Protein AF-A0A2V9FVD3-F1 (afdb_monomer)

pLDDT: mean 80.99, std 15.08, range [40.91, 95.62]

Mean predicted aligned error: 12.47 Å

Foldseek 3Di:
DDDDDDDDDDDPPPDDDPVVVVVVVVVVVVVVVVVVVVVVVVQDDPCPPPVVVVVVVLVVCCVPPCVQCNNVSCGDPRGHRPVDCDDPQDRGPVSVLCCQQCPDPPGPTHRNHCVPPDDD

Sequence (120 aa):
MLSAKNVRLSDPLKQPRPWAGAFFTCTLLLMIGVFAASLQAQNKNPLAGDPRAAKLGEFEFRANCAFCHGLGARGGGRGPDLTRAKKRHGSTDPDLFRTINEGVPGTAMPPNGATQQGVG

Solvent-accessible surface area (backbone atoms only — not comparable to full-atom values): 7510 Å² total; per-residue (Å²): 140,83,85,81,78,85,78,81,83,78,78,84,85,80,70,80,63,77,62,62,60,55,53,56,52,51,53,51,52,51,51,54,51,55,51,55,55,55,60,56,59,71,59,53,65,90,60,69,90,40,69,65,56,53,54,52,49,50,54,51,37,56,76,74,42,18,88,38,18,28,88,81,32,66,20,57,101,74,25,68,52,66,77,49,82,78,51,97,72,50,68,47,62,54,34,47,51,47,41,42,39,64,18,43,88,97,55,94,46,63,56,67,38,69,88,81,60,88,78,130

Secondary structure (DSSP, 8-state):
-----------TT-PPPHHHHHHHHHHHHHHHHHHHHHHHHTTS-TTTT-HHHHHHHHHHIIIIIHHHH-TTS---SSS--SSSS--TT--SHHHHHHHHHH--TTSS-----TTSS---

Radius of gyration: 30.61 Å; Cα contacts (8 Å, |Δi|>4): 77; chains: 1; bounding box: 39×44×103 Å

Nearest PDB structures (foldseek):
  7c90-assembly1_D  TM=8.606E-01  e=4.777E-03  Methylophaga aminisulfidivorans MP
  6xkw-assembly1_p  TM=5.952E-01  e=1.112E-02  Rhodobacter capsulatus SB 1003
  3mk7-assembly3_I  TM=6.031E-01  e=6.869E-02  Stutzerimonas stutzeri
  8smr-assembly1_G  TM=5.610E-01  e=1.404E-01  Pseudomonas aeruginosa

Structure (mmCIF, N/CA/C/O backbone):
data_AF-A0A2V9FVD3-F1
#
_entry.id   AF-A0A2V9FVD3-F1
#
loop_
_atom_site.group_PDB
_atom_site.id
_atom_site.type_symbol
_atom_site.label_atom_id
_atom_site.label_alt_id
_atom_site.label_comp_id
_atom_site.label_asym_id
_atom_site.label_entity_id
_atom_site.label_seq_id
_atom_site.pdbx_PDB_ins_code
_atom_site.Cartn_x
_atom_site.Cartn_y
_atom_site.Cartn_z
_atom_site.occupancy
_atom_site.B_iso_or_equiv
_atom_site.auth_seq_id
_atom_site.auth_comp_id
_atom_site.auth_asym_id
_atom_site.auth_atom_id
_atom_site.pdbx_PDB_model_num
ATOM 1 N N . MET A 1 1 ? -20.922 31.259 89.367 1.00 42.97 1 MET A N 1
ATOM 2 C CA . MET A 1 1 ? -19.944 31.111 88.268 1.00 42.97 1 MET A CA 1
ATOM 3 C C . MET A 1 1 ? -20.256 29.819 87.513 1.00 42.97 1 MET A C 1
ATOM 5 O O . MET A 1 1 ? -19.743 28.775 87.888 1.00 42.97 1 MET A O 1
ATOM 9 N N . LEU A 1 2 ? -21.156 29.849 86.520 1.00 47.03 2 LEU A N 1
ATOM 10 C CA . LEU A 1 2 ? -21.403 28.695 85.643 1.00 47.03 2 LEU A CA 1
ATOM 11 C C . LEU A 1 2 ? -20.650 28.899 84.327 1.00 47.03 2 LEU A C 1
ATOM 13 O O . LEU A 1 2 ? -20.864 29.879 83.620 1.00 47.03 2 LEU A O 1
ATOM 17 N N . SER A 1 3 ? -19.743 27.967 84.047 1.00 58.34 3 SER A N 1
ATOM 18 C CA . SER A 1 3 ? -18.949 27.885 82.826 1.00 58.34 3 SER A CA 1
ATOM 19 C C . SER A 1 3 ? -19.847 27.463 81.660 1.00 58.34 3 SER A C 1
ATOM 21 O O . SER A 1 3 ? -20.317 26.325 81.601 1.00 58.34 3 SER A O 1
ATOM 23 N N . ALA A 1 4 ? -20.111 28.401 80.749 1.00 56.56 4 ALA A N 1
ATOM 24 C CA . ALA A 1 4 ? -20.788 28.137 79.489 1.00 56.56 4 ALA A CA 1
ATOM 25 C C . ALA A 1 4 ? -19.883 27.266 78.604 1.00 56.56 4 ALA A C 1
ATOM 27 O O . ALA A 1 4 ? -18.842 27.708 78.118 1.00 56.56 4 ALA A O 1
ATOM 28 N N . LYS A 1 5 ? -20.265 26.001 78.412 1.00 59.50 5 LYS A N 1
ATOM 29 C CA . LYS A 1 5 ? -19.615 25.111 77.449 1.00 59.50 5 LYS A CA 1
ATOM 30 C C . LYS A 1 5 ? -20.082 25.483 76.041 1.00 59.50 5 LYS A C 1
ATOM 32 O O . LYS A 1 5 ? -21.248 25.306 75.704 1.00 59.50 5 LYS A O 1
ATOM 37 N N . ASN A 1 6 ? -19.145 25.981 75.237 1.00 60.06 6 ASN A N 1
ATOM 38 C CA . ASN A 1 6 ? -19.278 26.202 73.799 1.00 60.06 6 ASN A CA 1
ATOM 39 C C . ASN A 1 6 ? -19.757 24.931 73.080 1.00 60.06 6 ASN A C 1
ATOM 41 O O . ASN A 1 6 ? -18.983 23.990 72.892 1.00 60.06 6 ASN A O 1
ATOM 45 N N . VAL A 1 7 ? -21.001 24.935 72.609 1.00 61.66 7 VAL A N 1
ATOM 46 C CA . VAL A 1 7 ? -21.499 23.963 71.631 1.00 61.66 7 VAL A CA 1
ATOM 47 C C . VAL A 1 7 ? -21.116 24.478 70.245 1.00 61.66 7 VAL A C 1
ATOM 49 O O . VAL A 1 7 ? -21.688 25.449 69.756 1.00 61.66 7 VAL A O 1
ATOM 52 N N . ARG A 1 8 ? -20.109 23.863 69.612 1.00 62.81 8 ARG A N 1
ATOM 53 C CA . ARG A 1 8 ? -19.829 24.090 68.187 1.00 62.81 8 ARG A CA 1
ATOM 54 C C . ARG A 1 8 ? -20.896 23.360 67.374 1.00 62.81 8 ARG A C 1
ATOM 56 O O . ARG A 1 8 ? -20.906 22.133 67.343 1.00 62.81 8 ARG A O 1
ATOM 63 N N . LEU A 1 9 ? -21.777 24.115 66.727 1.00 61.06 9 LEU A N 1
ATOM 64 C CA . LEU A 1 9 ? -22.683 23.611 65.699 1.00 61.06 9 LEU A CA 1
ATOM 65 C C . LEU A 1 9 ? -21.853 23.317 64.443 1.00 61.06 9 LEU A C 1
ATOM 67 O O . LEU A 1 9 ? -21.320 24.230 63.819 1.00 61.06 9 LEU A O 1
ATOM 71 N N . SER A 1 10 ? -21.681 22.043 64.101 1.00 61.34 10 SER A N 1
ATOM 72 C CA . SER A 1 10 ? -21.133 21.636 62.806 1.00 61.34 10 SER A CA 1
ATOM 73 C C . SER A 1 10 ? -22.252 21.627 61.765 1.00 61.34 10 SER A C 1
ATOM 75 O O . SER A 1 10 ? -23.166 20.809 61.863 1.00 61.34 10 SER A O 1
ATOM 77 N N . ASP A 1 11 ? -22.170 22.529 60.785 1.00 63.44 11 ASP A N 1
ATOM 78 C CA . ASP A 1 11 ? -23.121 22.655 59.676 1.00 63.44 11 ASP A CA 1
ATOM 79 C C . ASP A 1 11 ? -23.200 21.364 58.832 1.00 63.44 11 ASP A C 1
ATOM 81 O O . ASP A 1 11 ? -22.202 20.947 58.234 1.00 63.44 11 ASP A O 1
ATOM 85 N N . PRO A 1 12 ? -24.379 20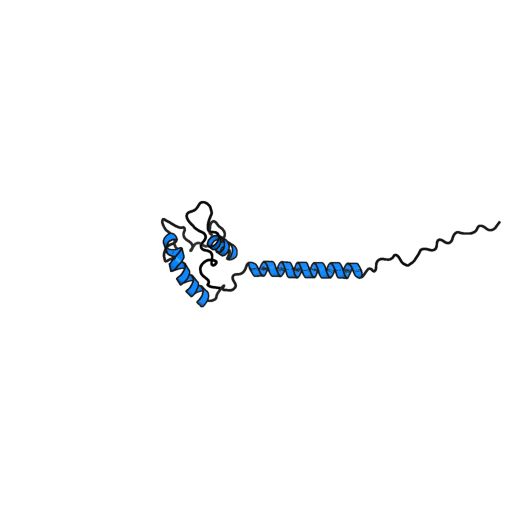.728 58.704 1.00 59.84 12 PRO A N 1
ATOM 86 C CA . PRO A 1 12 ? -24.523 19.444 58.015 1.00 59.84 12 PRO A CA 1
ATOM 87 C C . PRO A 1 12 ? -24.495 19.543 56.479 1.00 59.84 12 PRO A C 1
ATOM 89 O O . PRO A 1 12 ? -24.494 18.514 55.805 1.00 59.84 12 PRO A O 1
ATOM 92 N N . LEU A 1 13 ? -24.439 20.744 55.897 1.00 64.19 13 LEU A N 1
ATOM 93 C CA . LEU A 1 13 ? -24.699 20.970 54.467 1.00 64.19 13 LEU A CA 1
ATOM 94 C C . LEU A 1 13 ? -23.474 20.880 53.535 1.00 64.19 13 LEU A C 1
ATOM 96 O O . LEU A 1 13 ? -23.611 21.140 52.342 1.00 64.19 13 LEU A O 1
ATOM 100 N N . LYS A 1 14 ? -22.289 20.482 54.019 1.00 60.53 14 LYS A N 1
ATOM 101 C CA . LYS A 1 14 ? -21.053 20.429 53.203 1.00 60.53 14 LYS A CA 1
ATOM 102 C C . LYS A 1 14 ? -20.487 19.020 52.979 1.00 60.53 14 LYS A C 1
ATOM 104 O O . LYS A 1 14 ? -19.277 18.857 52.856 1.00 60.53 14 LYS A O 1
ATOM 109 N N . GLN A 1 15 ? -21.343 18.001 52.912 1.00 63.56 15 GLN A N 1
ATOM 110 C CA . GLN A 1 15 ? -20.927 16.639 52.545 1.00 63.56 15 GLN A CA 1
ATOM 111 C C . GLN A 1 15 ? -21.080 16.458 51.016 1.00 63.56 15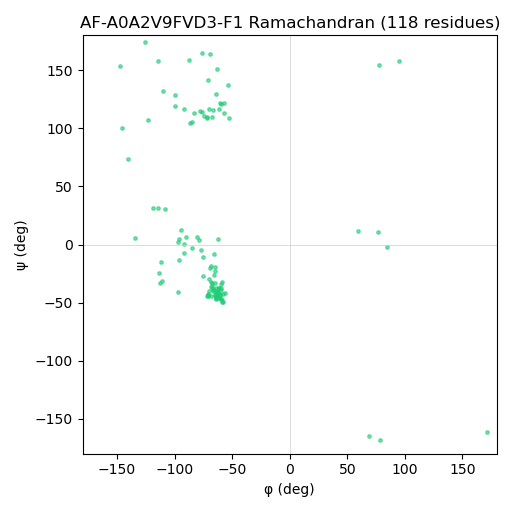 GLN A C 1
ATOM 113 O O . GLN A 1 15 ? -22.211 16.540 50.523 1.00 63.56 15 GLN A O 1
ATOM 118 N N . PRO A 1 16 ? -20.010 16.218 50.229 1.00 63.12 16 PRO A N 1
ATOM 119 C CA . PRO A 1 16 ? -20.163 15.856 48.823 1.00 63.12 16 PRO A CA 1
ATOM 120 C C . PRO A 1 16 ? -20.884 14.508 48.723 1.00 63.12 16 PRO A C 1
ATOM 122 O O . PRO A 1 16 ? -20.528 13.532 49.380 1.00 63.12 16 PRO A O 1
ATOM 125 N N . ARG A 1 17 ? -21.934 14.462 47.903 1.00 68.00 17 ARG A N 1
ATOM 126 C CA . ARG A 1 17 ? -22.750 13.267 47.681 1.00 68.00 17 ARG A CA 1
ATOM 127 C C . ARG A 1 17 ? -21.873 12.149 47.086 1.00 68.00 17 ARG A C 1
ATOM 129 O O . ARG A 1 17 ? -21.410 12.320 45.959 1.00 68.00 17 ARG A O 1
ATOM 136 N N . PRO A 1 18 ? -21.666 11.006 47.770 1.00 60.69 18 PRO A N 1
ATOM 137 C CA . PRO A 1 18 ? -20.682 9.992 47.360 1.00 60.69 18 PRO A CA 1
ATOM 138 C C . PRO A 1 18 ? -21.012 9.333 46.012 1.00 60.69 18 PRO A C 1
ATOM 140 O O . PRO A 1 18 ? -20.134 8.792 45.348 1.00 60.69 18 PRO A O 1
ATOM 143 N N . TRP A 1 19 ? -22.267 9.424 45.568 1.00 60.41 19 TRP A N 1
ATOM 144 C CA . TRP A 1 19 ? -22.710 8.906 44.278 1.00 60.41 19 TRP A CA 1
ATOM 145 C C . TRP A 1 19 ? -22.279 9.773 43.091 1.00 60.41 19 TRP A C 1
ATOM 147 O O . TRP A 1 19 ? -22.062 9.232 42.013 1.00 60.41 19 TRP A O 1
ATOM 157 N N . ALA A 1 20 ? -22.078 11.085 43.265 1.00 63.50 20 ALA A N 1
ATOM 158 C CA . ALA A 1 20 ? -21.703 11.972 42.161 1.00 63.50 20 ALA A CA 1
ATOM 159 C C . ALA A 1 20 ? -20.350 11.581 41.535 1.00 63.50 20 ALA A C 1
ATOM 161 O O . ALA A 1 20 ? -20.215 11.595 40.316 1.00 63.50 20 ALA A O 1
ATOM 162 N N . GLY A 1 21 ? -19.378 11.145 42.346 1.00 66.62 21 GLY A N 1
ATOM 163 C CA . GLY A 1 21 ? -18.085 10.658 41.853 1.00 66.62 21 GLY A CA 1
ATOM 164 C C . GLY A 1 21 ? -18.192 9.355 41.054 1.00 66.62 21 GLY A C 1
ATOM 165 O O . GLY A 1 21 ? -17.535 9.219 40.028 1.00 66.62 21 GLY A O 1
ATOM 166 N N . ALA A 1 22 ? -19.067 8.434 41.472 1.00 72.12 22 ALA A N 1
ATOM 167 C CA . ALA A 1 22 ? -19.264 7.145 40.805 1.00 72.12 22 ALA A CA 1
ATOM 168 C C . ALA A 1 22 ? -19.898 7.283 39.408 1.00 72.12 22 ALA A C 1
ATOM 170 O O . ALA A 1 22 ? -19.574 6.521 38.500 1.00 72.12 22 ALA A O 1
ATOM 171 N N . PHE A 1 23 ? -20.769 8.278 39.207 1.00 78.25 23 PHE A N 1
ATOM 172 C CA . PHE A 1 23 ? -21.339 8.556 37.886 1.00 78.25 23 PHE A CA 1
ATOM 173 C C . PHE A 1 23 ? -20.289 9.087 36.909 1.00 78.25 23 PHE A C 1
ATOM 175 O O . PHE A 1 23 ? -20.226 8.609 35.780 1.00 78.25 23 PHE A O 1
ATOM 182 N N . PHE A 1 24 ? -19.437 10.023 37.336 1.00 79.56 24 PHE A N 1
ATOM 183 C CA . PHE A 1 24 ? -18.375 10.565 36.481 1.00 79.56 24 PHE A CA 1
ATOM 184 C C . PHE A 1 24 ? -17.296 9.533 36.141 1.00 79.56 24 PHE A C 1
ATOM 186 O O . PHE A 1 24 ? -16.782 9.525 35.024 1.00 79.56 24 PHE A O 1
ATOM 193 N N . THR A 1 25 ? -16.958 8.638 37.069 1.00 83.88 25 THR A N 1
ATOM 194 C CA . THR A 1 25 ? -15.985 7.576 36.789 1.00 83.88 25 THR A CA 1
ATOM 195 C C . THR A 1 25 ? -16.557 6.521 35.845 1.00 83.88 25 THR A C 1
ATOM 197 O O . THR A 1 25 ? -15.880 6.143 34.892 1.00 83.88 25 THR A O 1
ATOM 200 N N . CYS A 1 26 ? -17.810 6.093 36.032 1.00 85.12 26 CYS A N 1
ATOM 201 C CA . CYS A 1 26 ? -18.458 5.148 35.119 1.00 85.12 26 CYS A CA 1
ATOM 202 C C . CYS A 1 26 ? -18.626 5.710 33.704 1.00 85.12 26 CYS A C 1
ATOM 204 O O . CYS A 1 26 ? -18.364 4.994 32.739 1.00 85.12 26 CYS A O 1
ATOM 206 N N . THR A 1 27 ? -19.036 6.973 33.552 1.00 86.94 27 THR A N 1
ATOM 207 C CA . THR A 1 27 ? -19.195 7.582 32.221 1.00 86.94 27 THR A CA 1
ATOM 208 C C . THR A 1 27 ? -17.856 7.743 31.511 1.00 86.94 27 THR A C 1
ATOM 210 O O . THR A 1 27 ? -17.765 7.443 30.322 1.00 86.94 27 THR A O 1
ATOM 213 N N . LEU A 1 28 ? -16.800 8.134 32.231 1.00 89.44 28 LEU A N 1
ATOM 214 C CA . LEU A 1 28 ? -15.453 8.222 31.671 1.00 89.44 28 LEU A CA 1
ATOM 215 C C . LEU A 1 28 ? -14.929 6.847 31.228 1.00 89.44 28 LEU A C 1
ATOM 217 O O . LEU A 1 28 ? -14.399 6.724 30.126 1.00 89.44 28 LEU A O 1
ATOM 221 N N . LEU A 1 29 ? -15.121 5.802 32.039 1.00 88.62 29 LEU A N 1
ATOM 222 C CA . LEU A 1 29 ? -14.728 4.433 31.683 1.00 88.62 29 LEU A CA 1
ATOM 223 C C . LEU A 1 29 ? -15.501 3.907 30.465 1.00 88.62 29 LEU A C 1
ATOM 225 O O . LEU A 1 29 ? -14.902 3.296 29.581 1.00 88.62 29 LEU A O 1
ATOM 229 N N . LEU A 1 30 ? -16.804 4.194 30.378 1.00 88.69 30 LEU A N 1
ATOM 230 C CA . LEU A 1 30 ? -17.621 3.876 29.203 1.00 88.69 30 LEU A CA 1
ATOM 231 C C . LEU A 1 30 ? -17.101 4.580 27.944 1.00 88.69 30 LEU A C 1
ATOM 233 O O . LEU A 1 30 ? -16.941 3.934 26.910 1.00 88.69 30 LEU A O 1
ATOM 237 N N . MET A 1 31 ? -16.777 5.872 28.033 1.00 87.88 31 MET A N 1
ATOM 238 C CA . MET A 1 31 ? -16.231 6.635 26.904 1.00 87.88 31 MET A CA 1
ATOM 239 C C . MET A 1 31 ? -14.866 6.107 26.450 1.00 87.88 31 MET A C 1
ATOM 241 O O . MET A 1 31 ? -14.640 5.959 25.250 1.00 87.88 31 MET A O 1
ATOM 245 N N . ILE A 1 32 ? -13.977 5.754 27.384 1.00 88.81 32 ILE A N 1
ATOM 246 C CA . ILE A 1 32 ? -12.680 5.136 27.063 1.00 88.81 32 ILE A CA 1
ATOM 247 C C . ILE A 1 32 ? -12.884 3.782 26.368 1.00 88.81 32 ILE A C 1
ATOM 249 O O . ILE A 1 32 ? -12.215 3.499 25.373 1.00 88.81 32 ILE A O 1
ATOM 253 N N . GLY A 1 33 ? -13.828 2.964 26.843 1.00 86.31 33 GLY A N 1
ATOM 254 C CA . GLY A 1 33 ? -14.158 1.676 26.226 1.00 86.31 33 GLY A CA 1
ATOM 255 C C . GLY A 1 33 ? -14.673 1.815 24.790 1.00 86.31 33 GLY A C 1
ATOM 256 O O . GLY A 1 33 ? -14.190 1.124 23.891 1.00 86.31 33 GLY A O 1
ATOM 257 N N . VAL A 1 34 ? -15.600 2.748 24.549 1.00 84.31 34 VAL A N 1
ATOM 258 C CA . VAL A 1 34 ? -16.132 3.039 23.204 1.00 84.31 34 VAL A CA 1
ATOM 259 C C . VAL A 1 34 ? -15.035 3.571 22.274 1.00 84.31 34 VAL A C 1
ATOM 261 O O . VAL A 1 34 ? -14.946 3.160 21.112 1.00 84.31 34 VAL A O 1
ATOM 264 N N . PHE A 1 35 ? -14.161 4.443 22.781 1.00 82.62 35 PHE A N 1
ATOM 265 C CA . PHE A 1 35 ? -13.046 4.983 22.008 1.00 82.62 35 PHE A CA 1
ATOM 266 C C . PHE A 1 35 ? -12.052 3.884 21.602 1.00 82.62 35 PHE A C 1
ATOM 268 O O . PHE A 1 35 ? -11.711 3.766 20.426 1.00 82.62 35 PHE A O 1
ATOM 275 N N . ALA A 1 36 ? -11.655 3.013 22.534 1.00 78.56 36 ALA A N 1
ATOM 276 C CA . ALA A 1 36 ? -10.737 1.909 22.254 1.00 78.56 36 ALA A CA 1
ATOM 277 C C . ALA A 1 36 ? -11.289 0.930 21.198 1.00 78.56 36 ALA A C 1
ATOM 279 O O . ALA A 1 36 ? -10.563 0.543 20.279 1.00 78.56 36 ALA A O 1
ATOM 280 N N . ALA A 1 37 ? -12.578 0.576 21.275 1.00 74.19 37 ALA A N 1
ATOM 281 C CA . ALA A 1 37 ? -13.234 -0.270 20.274 1.00 74.19 37 ALA A CA 1
ATOM 282 C C . ALA A 1 37 ? -13.229 0.369 18.871 1.00 74.19 37 ALA A C 1
ATOM 284 O O . ALA A 1 37 ? -13.007 -0.316 17.870 1.00 74.19 37 ALA A O 1
ATOM 285 N N . SER A 1 38 ? -13.406 1.690 18.800 1.00 73.25 38 SER A N 1
ATOM 286 C CA . SER A 1 38 ? -13.407 2.435 17.536 1.00 73.25 38 SER A CA 1
ATOM 287 C C . SER A 1 38 ? -12.032 2.432 16.857 1.00 73.25 38 SER A C 1
ATOM 289 O O . SER A 1 38 ? -11.960 2.261 15.641 1.00 73.25 38 SER A O 1
ATOM 291 N N . LEU A 1 39 ? -10.933 2.531 17.621 1.00 70.81 39 LEU A N 1
ATOM 292 C CA . LEU A 1 39 ? -9.575 2.417 17.066 1.00 70.81 39 LEU A CA 1
ATOM 293 C C . LEU A 1 39 ? -9.301 1.026 16.479 1.00 70.81 39 LEU A C 1
ATOM 295 O O . LEU A 1 39 ? -8.633 0.910 15.453 1.00 70.81 39 LEU A O 1
ATOM 299 N N . GLN A 1 40 ? -9.812 -0.039 17.102 1.00 66.62 40 GLN A N 1
ATOM 300 C CA . GLN A 1 40 ? -9.605 -1.397 16.590 1.00 66.62 40 GLN A CA 1
ATOM 301 C C . GLN A 1 40 ? -10.338 -1.655 15.271 1.00 66.62 40 GLN A C 1
ATOM 303 O O . GLN A 1 40 ? -9.836 -2.416 14.442 1.00 66.62 40 GLN A O 1
ATOM 308 N N . ALA A 1 41 ? -11.494 -1.021 15.059 1.00 63.34 41 ALA A N 1
ATOM 309 C CA . ALA A 1 41 ? -12.253 -1.158 13.820 1.00 63.34 41 ALA A CA 1
ATOM 310 C C . ALA A 1 41 ? -11.499 -0.594 12.600 1.00 63.34 41 ALA A C 1
ATOM 312 O O . ALA A 1 41 ? -11.592 -1.168 11.520 1.00 63.34 41 ALA A O 1
ATOM 313 N N . GLN A 1 42 ? -10.698 0.464 12.773 1.00 65.25 42 GLN A N 1
ATOM 314 C CA . GLN A 1 42 ? -9.934 1.092 11.682 1.00 65.25 42 GLN A CA 1
ATOM 315 C C . GLN A 1 42 ? -8.783 0.219 11.150 1.00 65.25 42 GLN A C 1
ATOM 317 O O . GLN A 1 42 ? -8.304 0.434 10.042 1.00 65.25 42 GLN A O 1
ATOM 322 N N . ASN A 1 43 ? -8.326 -0.769 11.925 1.00 73.31 43 ASN A N 1
ATOM 323 C CA . ASN A 1 43 ? -7.149 -1.571 11.579 1.00 73.31 43 ASN A CA 1
ATOM 324 C C . ASN A 1 43 ? -7.466 -2.849 10.790 1.00 73.31 43 ASN A C 1
ATOM 326 O O . ASN A 1 43 ? -6.555 -3.622 10.488 1.00 73.31 43 ASN A O 1
ATOM 330 N N . LYS A 1 44 ? -8.740 -3.107 10.482 1.00 82.50 44 LYS A N 1
ATOM 331 C CA . LYS A 1 44 ? -9.166 -4.292 9.734 1.00 82.50 44 LYS A CA 1
ATOM 332 C C . LYS A 1 44 ? -9.644 -3.887 8.349 1.00 82.50 44 LYS A C 1
ATOM 334 O O . LYS A 1 44 ? -10.474 -2.994 8.226 1.00 82.50 44 LYS A O 1
ATOM 339 N N . ASN A 1 45 ? -9.171 -4.585 7.320 1.00 87.88 45 ASN A N 1
ATOM 340 C CA . ASN A 1 45 ? -9.717 -4.446 5.978 1.00 87.88 45 ASN A CA 1
ATOM 341 C C . ASN A 1 45 ? -11.163 -4.989 5.950 1.00 87.88 45 ASN A C 1
ATOM 343 O O . ASN A 1 45 ? -11.355 -6.191 6.152 1.00 87.88 45 ASN A O 1
ATOM 347 N N . PRO A 1 46 ? -12.182 -4.149 5.688 1.00 88.31 46 PRO A N 1
ATOM 348 C CA . PRO A 1 46 ? -13.579 -4.586 5.661 1.00 88.31 46 PRO A CA 1
ATOM 349 C C . PRO A 1 46 ? -13.891 -5.520 4.483 1.00 88.31 46 PRO A C 1
ATOM 351 O O . PRO A 1 46 ? -14.886 -6.235 4.518 1.00 88.31 46 PRO A O 1
ATOM 354 N N . LEU A 1 47 ? -13.037 -5.532 3.456 1.00 90.38 47 LEU A N 1
ATOM 355 C CA . LEU A 1 47 ? -13.149 -6.385 2.272 1.00 90.38 47 LEU A CA 1
ATOM 356 C C . LEU A 1 47 ? -12.310 -7.666 2.390 1.00 90.38 47 LEU A C 1
ATOM 358 O O . LEU A 1 47 ? -12.208 -8.433 1.429 1.00 90.38 47 LEU A O 1
ATOM 362 N N . ALA A 1 48 ? -11.680 -7.905 3.546 1.00 89.50 48 ALA A N 1
ATOM 363 C CA . ALA A 1 48 ? -10.878 -9.098 3.766 1.00 89.50 48 ALA A CA 1
ATOM 364 C C . ALA A 1 48 ? -11.721 -10.363 3.538 1.00 89.50 48 ALA A C 1
ATOM 366 O O . ALA A 1 48 ? -12.739 -10.581 4.191 1.00 89.50 48 ALA A O 1
ATOM 367 N N . GLY A 1 49 ? -11.271 -11.210 2.611 1.00 91.81 49 GLY A N 1
ATOM 368 C CA . GLY A 1 49 ? -11.940 -12.466 2.275 1.00 91.81 49 GLY A CA 1
ATOM 369 C C . GLY A 1 49 ? -13.075 -12.363 1.250 1.00 91.81 49 GLY A C 1
ATOM 370 O O . GLY A 1 49 ? -13.594 -13.411 0.872 1.00 91.81 49 GLY A O 1
ATOM 371 N N . ASP A 1 50 ? -13.445 -11.175 0.747 1.00 95.62 50 ASP A N 1
ATOM 372 C CA . ASP A 1 50 ? -14.413 -11.074 -0.359 1.00 95.62 50 ASP A CA 1
ATOM 373 C C . ASP A 1 50 ? -13.722 -11.403 -1.704 1.00 95.62 50 ASP A C 1
ATOM 375 O O . ASP A 1 50 ? -12.853 -10.649 -2.161 1.00 95.62 50 ASP A O 1
ATOM 379 N N . PRO A 1 51 ? -14.100 -12.499 -2.394 1.00 95.19 51 PRO A N 1
ATOM 380 C CA . PRO A 1 51 ? -13.488 -12.878 -3.666 1.00 95.19 51 PRO A CA 1
ATOM 381 C C . PRO A 1 51 ? -13.758 -11.871 -4.795 1.00 95.19 51 PRO A C 1
ATOM 383 O O . PRO A 1 51 ? -12.962 -11.769 -5.729 1.00 95.19 51 PRO A O 1
ATOM 386 N N . ARG A 1 52 ? -14.856 -11.108 -4.734 1.00 94.88 52 ARG A N 1
ATOM 387 C CA . ARG A 1 52 ? -15.152 -10.054 -5.717 1.00 94.88 52 ARG A CA 1
ATOM 388 C C . ARG A 1 52 ? -14.210 -8.873 -5.533 1.00 94.88 52 ARG A C 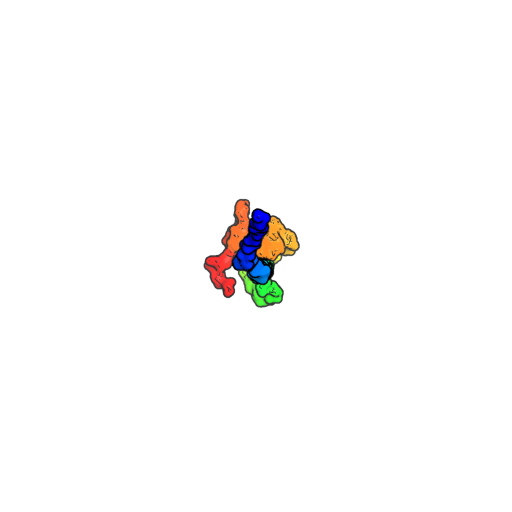1
ATOM 390 O O . ARG A 1 52 ? -13.667 -8.386 -6.522 1.00 94.88 52 ARG A O 1
ATOM 397 N N . ALA A 1 53 ? -13.969 -8.471 -4.284 1.00 92.69 53 ALA A N 1
ATOM 398 C CA . ALA A 1 53 ? -12.992 -7.435 -3.964 1.00 92.69 53 ALA A CA 1
ATOM 399 C C . ALA A 1 53 ? -11.578 -7.861 -4.383 1.00 92.69 53 ALA A C 1
ATOM 401 O O . ALA A 1 53 ? -10.860 -7.077 -4.996 1.00 92.69 53 ALA A O 1
ATOM 402 N N . ALA A 1 54 ? -11.206 -9.125 -4.150 1.00 93.12 54 ALA A N 1
ATOM 403 C CA . ALA A 1 54 ? -9.926 -9.664 -4.609 1.00 93.12 54 ALA A CA 1
ATOM 404 C C . ALA A 1 54 ? -9.785 -9.612 -6.142 1.00 93.12 54 ALA A C 1
ATOM 406 O O . ALA A 1 54 ? -8.746 -9.196 -6.650 1.00 93.12 54 ALA A O 1
ATOM 407 N N . LYS A 1 55 ? -10.839 -9.972 -6.887 1.00 94.69 55 LYS A N 1
ATOM 408 C CA . LYS A 1 55 ? -10.841 -9.915 -8.358 1.00 94.69 55 LYS A CA 1
ATOM 409 C C . LYS A 1 55 ? -10.733 -8.484 -8.893 1.00 94.69 55 LYS A C 1
ATOM 411 O O . LYS A 1 55 ? -10.021 -8.251 -9.867 1.00 94.69 55 LYS A O 1
ATOM 416 N N . LEU A 1 56 ? -11.417 -7.527 -8.265 1.00 93.00 56 LEU A N 1
ATOM 417 C CA . LEU A 1 56 ? -11.282 -6.110 -8.610 1.00 93.00 56 LEU A CA 1
ATOM 418 C C . LEU A 1 56 ? -9.867 -5.600 -8.297 1.00 93.00 56 LEU A C 1
ATOM 420 O O . LEU A 1 56 ? -9.249 -4.950 -9.135 1.00 93.00 56 LEU A O 1
ATOM 424 N N . GLY A 1 57 ? -9.324 -5.973 -7.136 1.00 91.69 57 GLY A N 1
ATOM 425 C CA . GLY A 1 57 ? -7.949 -5.662 -6.750 1.00 91.69 57 GLY A CA 1
ATOM 426 C C . GLY A 1 57 ? -6.906 -6.235 -7.713 1.00 91.69 57 GLY A C 1
ATOM 427 O O . GLY A 1 57 ? -5.893 -5.588 -7.961 1.00 91.69 57 GLY A O 1
ATOM 428 N N . GLU A 1 58 ? -7.149 -7.405 -8.313 1.00 94.00 58 GLU A N 1
ATOM 429 C CA . GLU A 1 58 ? -6.278 -7.959 -9.359 1.00 94.00 58 GLU A CA 1
ATOM 430 C C . GLU A 1 58 ? -6.263 -7.077 -10.616 1.00 94.00 58 GLU A C 1
ATOM 432 O O . GLU A 1 58 ? -5.192 -6.794 -11.158 1.00 94.00 58 GLU A O 1
ATOM 437 N N . PHE A 1 59 ? -7.433 -6.627 -11.081 1.00 92.62 59 PHE A N 1
ATOM 438 C CA . PHE A 1 59 ? -7.527 -5.719 -12.227 1.00 92.62 59 PHE A CA 1
ATOM 439 C C . PHE A 1 59 ? -6.764 -4.417 -11.959 1.00 92.62 59 PHE A C 1
ATOM 441 O O . PHE A 1 59 ? -5.920 -4.016 -12.761 1.00 92.62 59 PHE A O 1
ATOM 448 N N . GLU A 1 60 ? -6.998 -3.826 -10.790 1.00 91.19 60 GLU A N 1
ATOM 449 C CA . GLU A 1 60 ? -6.355 -2.589 -10.354 1.00 91.19 60 GLU A CA 1
ATOM 450 C C . GLU A 1 60 ? -4.832 -2.741 -10.248 1.00 91.19 60 GLU A C 1
ATOM 452 O O . GLU A 1 60 ? -4.060 -1.936 -10.774 1.00 91.19 60 GLU A O 1
ATOM 457 N N . PHE A 1 61 ? -4.376 -3.845 -9.653 1.00 93.56 61 PHE A N 1
ATOM 458 C CA . PHE A 1 61 ? -2.960 -4.173 -9.568 1.00 93.56 61 PHE A CA 1
ATOM 459 C C . PHE A 1 61 ? -2.315 -4.260 -10.955 1.00 93.56 61 PHE A C 1
ATOM 461 O O . PHE A 1 61 ? -1.207 -3.759 -11.168 1.00 93.56 61 PHE A O 1
ATOM 468 N N . ARG A 1 62 ? -2.995 -4.886 -11.919 1.00 92.62 62 ARG A N 1
ATOM 469 C CA . ARG A 1 62 ? -2.478 -5.026 -13.285 1.00 92.62 62 ARG A CA 1
ATOM 470 C C . ARG A 1 62 ? -2.408 -3.692 -14.021 1.00 92.62 62 ARG A C 1
ATOM 472 O O . ARG A 1 62 ? -1.459 -3.503 -14.777 1.00 92.62 62 ARG A O 1
ATOM 479 N N . ALA A 1 63 ? -3.366 -2.798 -13.793 1.00 90.12 63 ALA A N 1
ATOM 480 C CA . ALA A 1 63 ? -3.396 -1.478 -14.412 1.00 90.12 63 ALA A CA 1
ATOM 481 C C . ALA A 1 63 ? -2.313 -0.546 -13.846 1.00 90.12 63 ALA A C 1
ATOM 483 O O . ALA A 1 63 ? -1.610 0.108 -14.614 1.00 90.12 63 ALA A O 1
ATOM 484 N N . ASN A 1 64 ? -2.135 -0.534 -12.521 1.00 89.62 64 ASN A N 1
ATOM 485 C CA . ASN A 1 64 ? -1.387 0.533 -11.847 1.00 89.62 64 ASN A CA 1
ATOM 486 C C . ASN A 1 64 ? -0.072 0.079 -11.194 1.00 89.62 64 ASN A C 1
ATOM 488 O O . ASN A 1 64 ? 0.855 0.872 -11.041 1.00 89.62 64 ASN A O 1
ATOM 492 N N . CYS A 1 65 ? 0.064 -1.202 -10.843 1.00 93.00 65 CYS A N 1
ATOM 493 C CA . CYS A 1 65 ? 1.183 -1.687 -10.023 1.00 93.00 65 CYS A CA 1
ATOM 494 C C . CYS A 1 65 ? 2.131 -2.623 -10.790 1.00 93.00 65 CYS A C 1
ATOM 496 O O . CYS A 1 65 ? 3.346 -2.633 -10.556 1.00 93.00 65 CYS A O 1
ATOM 498 N N . ALA A 1 66 ? 1.592 -3.414 -11.721 1.00 93.50 66 ALA A N 1
ATOM 499 C CA . ALA A 1 66 ? 2.324 -4.478 -12.405 1.00 93.50 66 ALA A CA 1
ATOM 500 C C . ALA A 1 66 ? 3.478 -3.975 -13.284 1.00 93.50 66 ALA A C 1
ATOM 502 O O . ALA A 1 66 ? 4.425 -4.724 -13.524 1.00 93.50 66 ALA A O 1
ATOM 503 N N . PHE A 1 67 ? 3.450 -2.716 -13.728 1.00 91.44 67 PHE A N 1
ATOM 504 C CA . PHE A 1 67 ? 4.552 -2.124 -14.490 1.00 91.44 67 PHE A CA 1
ATOM 505 C C . PHE A 1 67 ? 5.879 -2.125 -13.707 1.00 91.44 67 PHE A C 1
ATOM 507 O O . PHE A 1 67 ? 6.944 -2.376 -14.279 1.00 91.44 67 PHE A O 1
ATOM 514 N N . CYS A 1 68 ? 5.819 -1.894 -12.391 1.00 94.06 68 CYS A N 1
ATOM 515 C CA . CYS A 1 68 ? 6.994 -1.892 -11.518 1.00 94.06 68 CYS A CA 1
ATOM 516 C C . CYS A 1 68 ? 7.187 -3.230 -10.793 1.00 94.06 68 CYS A C 1
ATOM 518 O O . CYS A 1 68 ? 8.315 -3.712 -10.687 1.00 94.06 68 CYS A O 1
ATOM 520 N N . HIS A 1 69 ? 6.099 -3.838 -10.314 1.00 95.12 69 HIS A N 1
ATOM 521 C CA . HIS A 1 69 ? 6.135 -5.036 -9.464 1.00 95.12 69 HIS A CA 1
ATOM 522 C C . HIS A 1 69 ? 5.921 -6.359 -10.221 1.00 95.12 69 HIS A C 1
ATOM 524 O O . HIS A 1 69 ? 5.906 -7.427 -9.608 1.00 95.12 69 HIS A O 1
ATOM 530 N N . GLY A 1 70 ? 5.771 -6.305 -11.546 1.00 94.75 70 GLY A N 1
ATOM 531 C CA . GLY A 1 70 ? 5.531 -7.458 -12.412 1.00 94.75 70 GLY A CA 1
ATOM 532 C C . GLY A 1 70 ? 4.083 -7.960 -12.374 1.00 94.75 70 GLY A C 1
ATOM 533 O O . GLY A 1 70 ? 3.384 -7.819 -11.374 1.00 94.75 70 GLY A O 1
ATOM 534 N N . LEU A 1 71 ? 3.636 -8.610 -13.456 1.00 92.88 71 LEU A N 1
ATOM 535 C CA . LEU A 1 71 ? 2.264 -9.137 -13.587 1.00 92.88 71 LEU A CA 1
ATOM 536 C C . LEU A 1 71 ? 1.884 -10.143 -12.491 1.00 92.88 71 LEU A C 1
ATOM 538 O O . LEU A 1 71 ? 0.729 -10.207 -12.094 1.00 92.88 71 LEU A O 1
ATOM 542 N N . GLY A 1 72 ? 2.854 -10.917 -11.999 1.00 92.38 72 GLY A N 1
ATOM 543 C CA . GLY A 1 72 ? 2.659 -11.867 -10.900 1.00 92.38 72 GLY A CA 1
ATOM 544 C C . GLY A 1 72 ? 3.016 -11.314 -9.519 1.00 92.38 72 GLY A C 1
ATOM 545 O O . GLY A 1 72 ? 3.202 -12.107 -8.603 1.00 92.38 72 GLY A O 1
ATOM 546 N N . ALA A 1 73 ? 3.221 -9.998 -9.385 1.00 94.56 73 ALA A N 1
ATOM 547 C CA . ALA A 1 73 ? 3.658 -9.327 -8.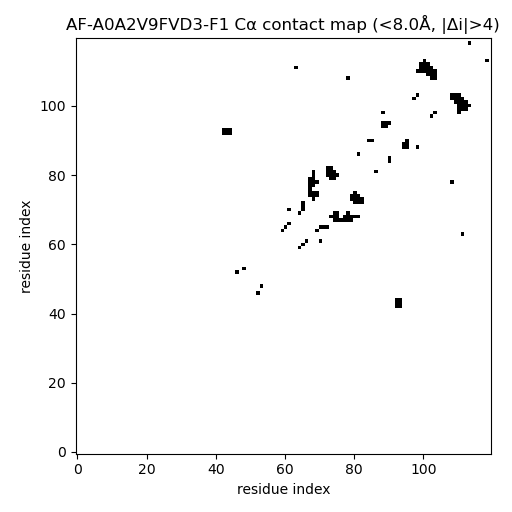156 1.00 94.56 73 ALA A CA 1
ATOM 548 C C . ALA A 1 73 ? 5.011 -9.797 -7.581 1.00 94.56 73 ALA A C 1
ATOM 550 O O . ALA A 1 73 ? 5.376 -9.432 -6.465 1.00 94.56 73 ALA A O 1
ATOM 551 N N . ARG A 1 74 ? 5.780 -10.587 -8.342 1.00 94.88 74 ARG A N 1
ATOM 552 C CA . ARG A 1 74 ? 7.081 -11.150 -7.938 1.00 94.88 74 ARG A CA 1
ATOM 553 C C . ARG A 1 74 ? 8.252 -10.168 -8.064 1.00 94.88 74 ARG A C 1
ATOM 555 O O . ARG A 1 74 ? 9.397 -10.550 -7.846 1.00 94.88 74 ARG A O 1
ATOM 562 N N . GLY A 1 75 ? 7.974 -8.906 -8.382 1.00 89.50 75 GLY A N 1
ATOM 563 C CA . GLY A 1 75 ? 8.970 -7.850 -8.521 1.00 89.50 75 GLY A CA 1
ATOM 564 C C . GLY A 1 75 ? 9.733 -7.889 -9.846 1.00 89.50 75 GLY A C 1
ATOM 565 O O . GLY A 1 75 ? 9.361 -8.583 -10.793 1.00 89.50 75 GLY A O 1
ATOM 566 N N . GLY A 1 76 ? 10.809 -7.103 -9.903 1.00 77.38 76 GLY A N 1
ATOM 567 C CA . GLY A 1 76 ? 11.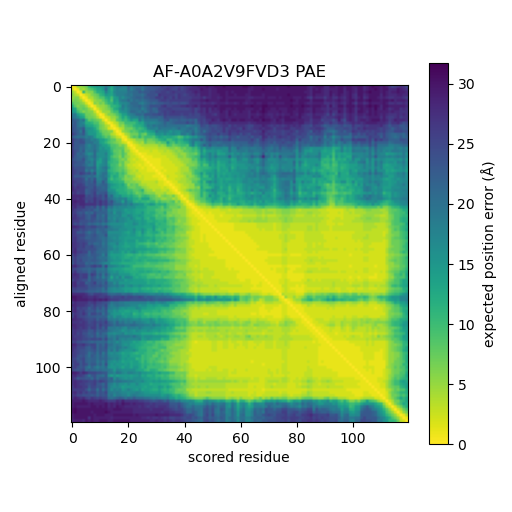728 -6.997 -11.036 1.00 77.38 76 GLY A CA 1
ATOM 568 C C . GLY A 1 76 ? 12.736 -5.857 -10.849 1.00 77.38 76 GLY A C 1
ATOM 569 O O . GLY A 1 76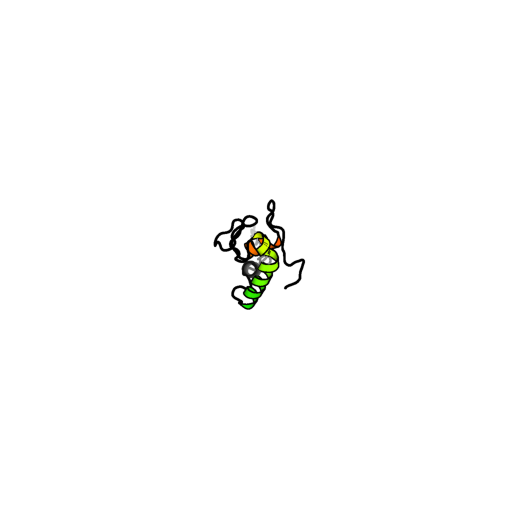 ? 12.919 -5.353 -9.745 1.00 77.38 76 GLY A O 1
ATOM 570 N N . GLY A 1 77 ? 13.371 -5.405 -11.936 1.00 72.44 77 GLY A N 1
ATOM 571 C CA . GLY A 1 77 ? 14.373 -4.325 -11.895 1.00 72.44 77 GLY A CA 1
ATOM 572 C C . GLY A 1 77 ? 13.847 -2.937 -11.490 1.00 72.44 77 GLY A C 1
ATOM 573 O O . GLY A 1 77 ? 14.651 -2.034 -11.290 1.00 72.44 77 GLY A O 1
ATOM 574 N N . ARG A 1 78 ? 12.521 -2.749 -11.373 1.00 88.81 78 ARG A N 1
ATOM 575 C CA . ARG A 1 78 ? 11.884 -1.466 -11.007 1.00 88.81 78 ARG A CA 1
ATOM 576 C C . ARG A 1 78 ? 11.235 -1.454 -9.623 1.00 88.81 78 ARG A C 1
ATOM 578 O O . ARG A 1 78 ? 11.196 -0.402 -8.995 1.00 88.81 78 ARG A O 1
ATOM 585 N N . GLY A 1 79 ? 10.724 -2.588 -9.148 1.00 92.75 79 GLY A N 1
ATOM 586 C CA . GLY A 1 79 ? 10.002 -2.684 -7.881 1.00 92.75 79 GLY A CA 1
ATOM 587 C C . GLY A 1 79 ? 10.204 -4.038 -7.191 1.00 92.75 79 GLY A C 1
ATOM 588 O O . GLY A 1 79 ? 10.483 -5.039 -7.855 1.00 92.75 79 GLY A O 1
ATOM 589 N N . PRO A 1 80 ? 10.083 -4.093 -5.854 1.00 94.19 80 PRO A N 1
ATOM 590 C CA . PRO A 1 80 ? 10.283 -5.314 -5.082 1.00 94.19 80 PRO A CA 1
ATOM 591 C C . PRO A 1 80 ? 9.184 -6.360 -5.304 1.00 94.19 80 PRO A C 1
ATOM 593 O O . PRO A 1 80 ? 8.082 -6.062 -5.762 1.00 94.19 80 PRO A O 1
ATOM 596 N N . ASP A 1 81 ? 9.494 -7.586 -4.896 1.00 94.81 81 ASP A N 1
ATOM 597 C CA . ASP A 1 81 ? 8.563 -8.709 -4.794 1.00 94.81 81 ASP A CA 1
ATOM 598 C C . ASP A 1 81 ? 7.557 -8.499 -3.650 1.00 94.81 81 ASP A C 1
ATOM 600 O O . ASP A 1 81 ? 7.937 -8.440 -2.476 1.00 94.81 81 ASP A O 1
ATOM 604 N N . LEU A 1 82 ? 6.275 -8.396 -4.002 1.00 94.31 82 LEU A N 1
ATOM 605 C CA . LEU A 1 82 ? 5.160 -8.171 -3.080 1.00 94.31 82 LEU A CA 1
ATOM 606 C C . LEU A 1 82 ? 4.521 -9.473 -2.577 1.00 94.31 82 LEU A C 1
ATOM 608 O O . LEU A 1 82 ? 3.707 -9.433 -1.656 1.00 94.31 82 LEU A O 1
ATOM 612 N N . THR A 1 83 ? 4.910 -10.632 -3.122 1.00 93.31 83 THR A N 1
ATOM 613 C CA . THR A 1 83 ? 4.399 -11.946 -2.683 1.00 93.31 83 THR A CA 1
ATOM 614 C C . THR A 1 83 ? 4.999 -12.398 -1.349 1.00 93.31 83 THR A C 1
ATOM 616 O O . THR A 1 83 ? 4.535 -13.354 -0.726 1.00 93.31 83 THR A O 1
ATOM 619 N N . ARG A 1 84 ? 6.029 -11.694 -0.868 1.00 90.94 84 ARG A N 1
ATOM 620 C CA . ARG A 1 84 ? 6.720 -12.001 0.387 1.00 90.94 84 ARG A CA 1
ATOM 621 C C . ARG A 1 84 ? 5.850 -11.680 1.594 1.00 90.94 84 ARG A C 1
ATOM 623 O O . ARG A 1 84 ? 5.200 -10.640 1.662 1.00 90.94 84 ARG A O 1
ATOM 630 N N . ALA A 1 85 ? 5.917 -12.536 2.613 1.00 84.81 85 ALA A N 1
ATOM 631 C CA . ALA A 1 85 ? 5.180 -12.328 3.857 1.00 84.81 85 ALA A CA 1
ATOM 632 C C . ALA A 1 85 ? 5.571 -11.006 4.543 1.00 84.81 85 ALA A C 1
ATOM 634 O O . ALA A 1 85 ? 4.694 -10.221 4.904 1.00 84.81 85 ALA A O 1
ATOM 635 N N . LYS A 1 86 ? 6.880 -10.734 4.651 1.00 88.38 86 LYS A N 1
ATOM 636 C CA . LYS A 1 86 ? 7.432 -9.513 5.252 1.00 88.38 86 LYS A CA 1
ATOM 637 C C . LYS A 1 86 ? 7.840 -8.503 4.184 1.00 88.38 86 LYS A C 1
ATOM 639 O O . LYS A 1 86 ? 8.614 -8.828 3.284 1.00 88.38 86 LYS A O 1
ATOM 644 N N . LYS A 1 87 ? 7.369 -7.269 4.342 1.00 91.00 87 LYS A N 1
ATOM 645 C CA . LYS A 1 87 ? 7.707 -6.112 3.508 1.00 91.00 87 LYS A CA 1
ATOM 646 C C . LYS A 1 87 ? 8.479 -5.088 4.341 1.00 91.00 87 LYS A C 1
ATOM 648 O O . LYS A 1 87 ? 8.397 -5.088 5.568 1.00 91.00 87 LYS A O 1
ATOM 653 N N . ARG A 1 88 ? 9.239 -4.215 3.674 1.00 89.94 88 ARG A N 1
ATOM 654 C CA . ARG A 1 88 ? 10.096 -3.212 4.337 1.00 89.94 88 ARG A CA 1
ATOM 655 C C . ARG A 1 88 ? 9.311 -2.092 5.029 1.00 89.94 88 ARG A C 1
ATOM 657 O O . ARG A 1 88 ? 9.789 -1.575 6.029 1.00 89.94 88 ARG A O 1
ATOM 664 N N . HIS A 1 89 ? 8.124 -1.757 4.526 1.00 90.94 89 HIS A N 1
ATOM 665 C CA . HIS A 1 89 ? 7.318 -0.615 4.983 1.00 90.94 89 HIS A CA 1
ATOM 666 C C . HIS A 1 89 ? 6.067 -1.039 5.770 1.00 90.94 89 HIS A C 1
ATOM 668 O O . HIS A 1 89 ? 5.053 -0.355 5.758 1.00 90.94 89 HIS A O 1
ATOM 674 N N . GLY A 1 90 ? 6.146 -2.178 6.466 1.00 90.94 90 GLY A N 1
ATOM 675 C CA . GLY A 1 90 ? 5.019 -2.756 7.199 1.00 90.94 90 GLY A CA 1
ATOM 676 C C . GLY A 1 90 ? 4.266 -3.804 6.382 1.00 90.94 90 GLY A C 1
ATOM 677 O O . GLY A 1 90 ? 4.427 -3.920 5.170 1.00 90.94 90 GLY A O 1
ATOM 678 N N . SER A 1 91 ? 3.552 -4.695 7.065 1.00 90.25 91 SER A N 1
ATOM 679 C CA . SER A 1 91 ? 2.940 -5.890 6.448 1.00 90.25 91 SER A CA 1
ATOM 680 C C . SER A 1 91 ? 1.494 -6.122 6.873 1.00 90.25 91 SER A C 1
ATOM 682 O O . SER A 1 91 ? 0.927 -7.150 6.513 1.00 90.25 91 SER A O 1
ATOM 684 N N . THR A 1 92 ? 0.923 -5.189 7.633 1.00 91.31 92 THR A N 1
ATOM 685 C CA . THR A 1 92 ? -0.493 -5.184 8.006 1.00 91.31 92 THR A CA 1
ATOM 686 C C . THR A 1 92 ? -1.321 -4.460 6.942 1.00 91.31 92 THR A C 1
ATOM 688 O O . THR A 1 92 ? -0.775 -3.652 6.193 1.00 91.31 92 THR A O 1
ATOM 691 N N . ASP A 1 93 ? -2.629 -4.712 6.869 1.00 89.69 93 ASP A N 1
ATOM 692 C CA . ASP A 1 93 ? -3.495 -4.029 5.894 1.00 89.69 93 ASP A CA 1
ATOM 693 C C . ASP A 1 93 ? -3.433 -2.492 6.007 1.00 89.69 93 ASP A C 1
ATOM 695 O O . ASP A 1 93 ? -3.295 -1.841 4.969 1.00 89.69 93 ASP A O 1
ATOM 699 N N . PRO A 1 94 ? -3.422 -1.886 7.216 1.00 89.94 94 PRO A N 1
ATOM 700 C CA . PRO A 1 94 ? -3.217 -0.444 7.360 1.00 89.94 94 PRO A CA 1
ATOM 701 C C . PRO A 1 94 ? -1.855 0.036 6.846 1.00 89.94 94 PRO A C 1
ATOM 703 O O . PRO A 1 94 ? -1.770 1.095 6.226 1.00 89.94 94 PRO A O 1
ATOM 706 N N . ASP A 1 95 ? -0.786 -0.742 7.053 1.00 91.69 95 ASP A N 1
ATOM 707 C CA . ASP A 1 95 ? 0.538 -0.400 6.521 1.00 91.69 95 ASP A CA 1
ATOM 708 C C . ASP A 1 95 ? 0.552 -0.415 4.994 1.00 91.69 95 ASP A C 1
ATOM 710 O O . ASP A 1 95 ? 1.115 0.489 4.374 1.00 91.69 95 ASP A O 1
ATOM 714 N N . LEU A 1 96 ? -0.061 -1.438 4.391 1.00 91.38 96 LEU A N 1
ATOM 715 C CA . LEU A 1 96 ? -0.156 -1.570 2.941 1.00 91.38 96 LEU A CA 1
ATOM 716 C C . LEU A 1 96 ? -0.988 -0.430 2.357 1.00 91.38 96 LEU A C 1
ATOM 718 O O . LEU A 1 96 ? -0.545 0.215 1.410 1.00 91.38 96 LEU A O 1
ATOM 722 N N . PHE A 1 97 ? -2.143 -0.135 2.958 1.00 91.12 97 PHE A N 1
ATOM 723 C CA . PHE A 1 97 ? -3.000 0.974 2.550 1.00 91.12 97 PHE A CA 1
ATOM 724 C C . PHE A 1 97 ? -2.251 2.304 2.606 1.00 91.12 97 PHE A C 1
ATOM 726 O O . PHE A 1 97 ? -2.240 3.040 1.621 1.00 91.12 97 PHE A O 1
ATOM 733 N N . ARG A 1 98 ? -1.567 2.596 3.716 1.00 91.12 98 ARG A N 1
ATOM 734 C CA . ARG A 1 98 ? -0.745 3.803 3.854 1.00 91.12 98 ARG A CA 1
ATOM 735 C C .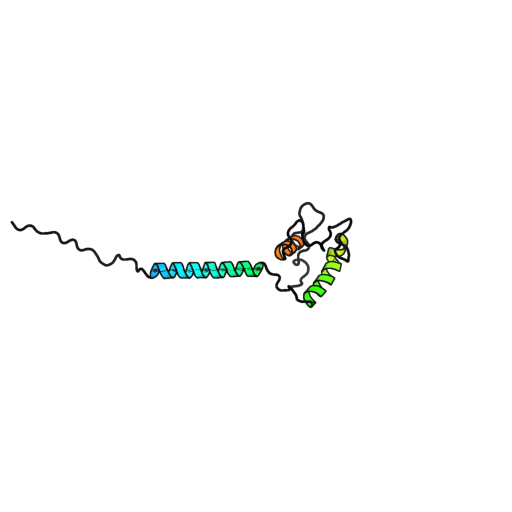 ARG A 1 98 ? 0.355 3.860 2.797 1.00 91.12 98 ARG A C 1
ATOM 737 O O . ARG A 1 98 ? 0.468 4.855 2.096 1.00 91.12 98 ARG A O 1
ATOM 744 N N . THR A 1 99 ? 1.117 2.778 2.637 1.00 93.50 99 THR A N 1
ATOM 745 C CA . THR A 1 99 ? 2.228 2.707 1.674 1.00 93.50 99 THR A CA 1
ATOM 746 C C . THR A 1 99 ? 1.753 2.932 0.236 1.00 93.50 99 THR A C 1
ATOM 748 O O . THR A 1 99 ? 2.431 3.597 -0.537 1.00 93.50 99 THR A O 1
ATOM 751 N N . ILE A 1 100 ? 0.589 2.394 -0.140 1.00 92.31 100 ILE A N 1
ATOM 752 C CA . ILE A 1 100 ? 0.010 2.591 -1.477 1.00 92.31 100 ILE A CA 1
ATOM 753 C C . ILE A 1 100 ? -0.498 4.029 -1.642 1.00 92.31 100 ILE A C 1
ATOM 755 O O . ILE A 1 100 ? -0.230 4.649 -2.669 1.00 92.31 100 ILE A O 1
ATOM 759 N N . ASN A 1 101 ? -1.200 4.573 -0.643 1.00 90.94 101 ASN A N 1
ATOM 760 C CA . ASN A 1 101 ? -1.785 5.912 -0.734 1.00 90.94 101 ASN A CA 1
ATOM 761 C C . ASN A 1 101 ? -0.747 7.031 -0.706 1.00 90.94 101 ASN A C 1
ATOM 763 O O . ASN A 1 101 ? -0.902 8.002 -1.436 1.00 90.94 101 ASN A O 1
ATOM 767 N N . GLU A 1 102 ? 0.283 6.901 0.125 1.00 92.62 102 GLU A N 1
ATOM 768 C CA . GLU A 1 102 ? 1.307 7.929 0.340 1.00 92.62 102 GLU A CA 1
ATOM 769 C C . GLU A 1 102 ? 2.558 7.700 -0.519 1.00 92.62 102 GLU A C 1
ATOM 771 O O . GLU A 1 102 ? 3.397 8.591 -0.648 1.00 92.62 102 GLU A O 1
ATOM 776 N N . GLY A 1 103 ? 2.692 6.517 -1.121 1.00 93.25 103 GLY A N 1
ATOM 777 C CA . GLY A 1 103 ? 3.926 6.095 -1.770 1.00 93.25 103 GLY A CA 1
ATOM 778 C C . GLY A 1 103 ? 5.040 5.848 -0.752 1.00 93.25 103 GLY A C 1
ATOM 779 O O . GLY A 1 103 ? 4.813 5.736 0.455 1.00 93.25 103 GLY A O 1
ATOM 780 N N . VAL A 1 104 ? 6.280 5.762 -1.238 1.00 94.38 104 VAL A N 1
ATOM 781 C CA . VAL A 1 104 ? 7.455 5.614 -0.367 1.00 94.38 104 VAL A CA 1
ATOM 782 C C . VAL A 1 104 ? 8.437 6.755 -0.638 1.00 94.38 104 VAL A C 1
ATOM 784 O O . VAL A 1 104 ? 9.120 6.736 -1.672 1.00 94.38 104 VAL A O 1
ATOM 787 N N . PRO A 1 105 ? 8.555 7.731 0.285 1.00 93.19 105 PRO A N 1
ATOM 788 C CA . PRO A 1 105 ? 9.483 8.847 0.150 1.00 93.19 105 PRO A CA 1
ATOM 789 C C . PRO A 1 105 ? 10.921 8.387 -0.115 1.00 93.19 105 PRO A C 1
ATOM 791 O O . PRO A 1 105 ? 11.413 7.443 0.502 1.00 93.1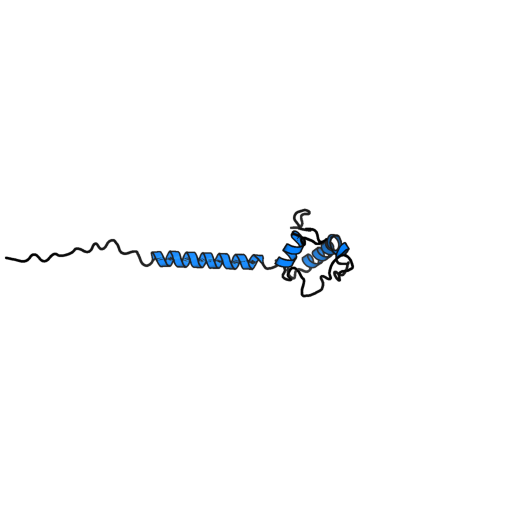9 105 PRO A O 1
ATOM 794 N N . GLY A 1 106 ? 11.601 9.065 -1.042 1.00 93.19 106 GLY A N 1
ATOM 795 C CA . GLY A 1 106 ? 12.972 8.724 -1.435 1.00 93.19 106 GLY A CA 1
ATOM 796 C C . GLY A 1 106 ? 13.092 7.499 -2.351 1.00 93.19 106 GLY A C 1
ATOM 797 O O . GLY A 1 106 ? 14.201 7.021 -2.576 1.00 93.19 106 GLY A O 1
ATOM 798 N N . THR A 1 107 ? 11.983 6.988 -2.894 1.00 92.50 107 THR A N 1
ATOM 799 C CA . THR A 1 107 ? 11.981 5.899 -3.882 1.00 92.50 107 THR A CA 1
ATOM 800 C C . THR A 1 107 ? 11.209 6.287 -5.142 1.00 92.50 107 THR A C 1
ATOM 802 O O . THR A 1 107 ? 10.568 7.333 -5.199 1.00 92.50 107 THR A O 1
ATOM 805 N N . ALA A 1 108 ? 11.243 5.417 -6.154 1.00 91.44 108 ALA A N 1
ATOM 806 C CA . ALA A 1 108 ? 10.443 5.563 -7.367 1.00 91.44 108 ALA A CA 1
ATOM 807 C C . ALA A 1 108 ? 8.973 5.126 -7.199 1.00 91.44 108 ALA A C 1
ATOM 809 O O . ALA A 1 108 ? 8.257 5.096 -8.194 1.00 91.44 108 ALA A O 1
ATOM 810 N N . MET A 1 109 ? 8.528 4.739 -5.995 1.00 93.75 109 MET A N 1
ATOM 811 C CA . MET A 1 109 ? 7.138 4.355 -5.730 1.00 93.75 109 MET A CA 1
ATOM 812 C C . MET A 1 109 ? 6.304 5.605 -5.401 1.00 93.75 109 MET A C 1
ATOM 814 O O . MET A 1 109 ? 6.432 6.129 -4.288 1.00 93.75 109 MET A O 1
ATOM 818 N N . PRO A 1 110 ? 5.467 6.095 -6.337 1.00 91.69 110 PRO A N 1
ATOM 819 C CA . PRO A 1 110 ? 4.660 7.284 -6.109 1.00 91.69 110 PRO A CA 1
ATOM 820 C C . PRO A 1 110 ? 3.451 6.981 -5.206 1.00 91.69 110 PRO A C 1
ATOM 822 O O . PRO A 1 110 ? 3.077 5.816 -5.038 1.00 91.69 110 PRO A O 1
ATOM 825 N N . PRO A 1 111 ? 2.810 8.025 -4.658 1.00 91.44 111 PRO A N 1
ATOM 826 C CA . PRO A 1 111 ? 1.472 7.923 -4.090 1.00 91.44 111 PRO A CA 1
ATOM 827 C C . PRO A 1 111 ? 0.477 7.489 -5.175 1.00 91.44 111 PRO A C 1
ATOM 829 O O . PRO A 1 111 ? 0.323 8.177 -6.181 1.00 91.44 111 PRO A O 1
ATOM 832 N N . ASN A 1 112 ? -0.208 6.366 -4.961 1.00 81.69 112 ASN A N 1
ATOM 833 C CA . ASN A 1 112 ? -1.219 5.805 -5.869 1.00 81.69 112 ASN A CA 1
ATOM 834 C C . ASN A 1 112 ? -2.592 5.724 -5.184 1.00 81.69 112 ASN A C 1
ATOM 836 O O . ASN A 1 112 ? -3.370 4.801 -5.417 1.00 81.69 112 ASN A O 1
ATOM 840 N N . GLY A 1 113 ? -2.863 6.655 -4.267 1.00 67.12 113 GLY A N 1
ATOM 841 C CA . GLY A 1 113 ? -4.064 6.626 -3.446 1.00 67.12 113 GLY A CA 1
ATOM 842 C C . GLY A 1 113 ? -5.368 6.754 -4.227 1.00 67.12 113 GLY A C 1
ATOM 843 O O . GLY A 1 113 ? -5.446 7.435 -5.249 1.00 67.12 113 GLY A O 1
ATOM 844 N N . ALA A 1 114 ? -6.422 6.150 -3.670 1.00 57.41 114 ALA A N 1
ATOM 845 C CA . ALA A 1 114 ? -7.788 6.101 -4.208 1.00 57.41 114 ALA A CA 1
ATOM 846 C C . ALA A 1 114 ? -8.477 7.480 -4.346 1.00 57.41 114 ALA A C 1
ATOM 848 O O . ALA A 1 114 ? -9.652 7.570 -4.693 1.00 57.41 114 ALA A O 1
ATOM 849 N N . THR A 1 115 ? -7.769 8.574 -4.064 1.00 53.12 115 THR A N 1
ATOM 850 C CA . THR A 1 115 ? -8.296 9.943 -4.055 1.00 53.12 115 THR A CA 1
ATOM 851 C C . THR A 1 115 ? -8.299 10.621 -5.423 1.00 53.12 115 THR A C 1
ATOM 853 O O . THR A 1 115 ? -8.802 11.736 -5.526 1.00 53.12 115 THR A O 1
ATOM 856 N N . GLN A 1 116 ? -7.795 9.977 -6.480 1.00 52.25 116 GLN A N 1
ATOM 857 C CA . GLN A 1 116 ? -7.823 10.545 -7.838 1.00 52.25 116 GLN A CA 1
ATOM 858 C C . GLN A 1 116 ? -8.750 9.803 -8.811 1.00 52.25 116 GLN A C 1
ATOM 860 O O . GLN A 1 116 ? -9.087 10.358 -9.854 1.00 52.25 116 GLN A O 1
ATOM 865 N N . GLN A 1 117 ? -9.198 8.584 -8.495 1.00 45.69 117 GLN A N 1
ATOM 866 C CA . GLN A 1 117 ? -10.105 7.810 -9.351 1.00 45.69 117 GLN A CA 1
ATOM 867 C C . GLN A 1 117 ? -11.052 6.995 -8.470 1.00 45.69 117 GLN A C 1
ATOM 869 O O . GLN A 1 117 ? -10.673 5.983 -7.892 1.00 45.69 117 GLN A O 1
ATOM 874 N N . GLY A 1 118 ? -12.272 7.508 -8.304 1.00 40.91 118 GLY A N 1
ATOM 875 C CA . GLY A 1 118 ? -13.258 6.982 -7.369 1.00 40.91 118 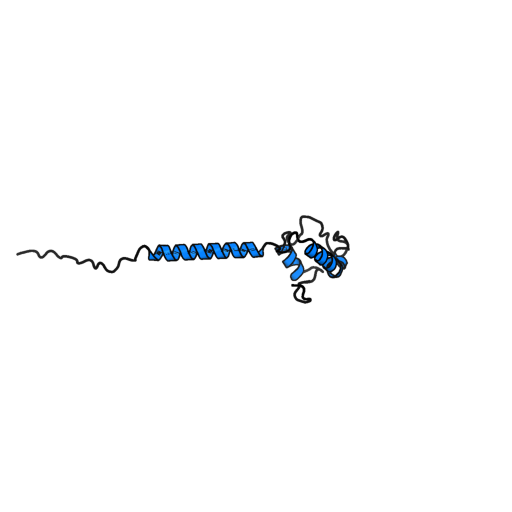GLY A CA 1
ATOM 876 C C . GLY A 1 118 ? -13.598 5.513 -7.606 1.00 40.91 118 GLY A C 1
ATOM 877 O O . GLY A 1 118 ? -14.260 5.175 -8.580 1.00 40.91 118 GLY A O 1
ATOM 878 N N . VAL A 1 119 ? -13.211 4.675 -6.651 1.00 47.50 119 VAL A N 1
ATOM 879 C CA . VAL A 1 119 ? -13.810 3.365 -6.374 1.00 47.50 119 VAL A CA 1
ATOM 880 C C . VAL A 1 119 ? -13.872 3.197 -4.855 1.00 47.50 119 VAL A C 1
ATOM 882 O O . VAL A 1 119 ? -13.049 2.527 -4.235 1.00 47.50 119 VAL A O 1
ATOM 885 N N . GLY A 1 120 ? -14.816 3.927 -4.255 1.00 43.84 120 GLY A N 1
ATOM 886 C CA . GLY A 1 120 ? -15.382 3.583 -2.949 1.00 43.84 120 GLY A CA 1
ATOM 887 C C . GLY A 1 120 ? -16.506 2.568 -3.102 1.00 43.84 120 GLY A C 1
ATOM 888 O O . GLY A 1 120 ? -17.053 2.469 -4.225 1.00 43.84 120 GLY A O 1
#